Protein AF-A0A8X7JHA4-F1 (afdb_monomer_lite)

pLDDT: mean 93.9, std 8.9, range [50.22, 98.88]

Secondary structure (DSSP, 8-state):
-HHHHHHTTPPSEEEEEE--GGGTT-TTTTTTPPTTEEEEEES---TTTTTT-EEEEEEEES-B-TTTTTT--EEEEEESS-B-TTTTTT--SSEEEESS-B-SSBTTT--SSEEEESS---B-S---SSEEEE--

Radius of gyration: 13.33 Å; chains: 1; bounding box: 24×35×38 Å

Foldseek 3Di:
DVQLVVVQPDDQDEEEEEDDPVAAQAAPHVEPHAARYEYEYEEHHHECAHPQPEAYEYEYNYEYEEADLAQHPEHEYEYAEEYEYAHHACHAEYEYHAAYEYEEAHCHQPQEYEYEAAAYYHHDPNHNDYYYYYND

Structure (mmCIF, N/CA/C/O backbone):
data_AF-A0A8X7JHA4-F1
#
_entry.id   AF-A0A8X7JHA4-F1
#
loop_
_atom_site.group_PDB
_atom_site.id
_atom_site.type_symbol
_atom_site.label_atom_id
_atom_site.label_alt_id
_atom_site.label_comp_id
_atom_site.label_asym_id
_atom_site.label_entity_id
_atom_site.label_seq_id
_atom_site.pdbx_PDB_ins_code
_atom_site.Cartn_x
_atom_site.Cartn_y
_atom_site.Cartn_z
_atom_site.occupancy
_atom_site.B_iso_or_equiv
_atom_site.auth_seq_id
_atom_site.auth_comp_id
_atom_site.auth_asym_id
_atom_site.auth_atom_id
_atom_site.pdbx_PDB_model_num
ATOM 1 N N . VAL A 1 1 ? 7.553 5.299 13.658 1.00 50.22 1 VAL A N 1
ATOM 2 C CA . VAL A 1 1 ? 7.292 4.427 14.837 1.00 50.22 1 VAL A CA 1
ATOM 3 C C . VAL A 1 1 ? 6.165 4.945 15.737 1.00 50.22 1 VAL A C 1
ATOM 5 O O . VAL A 1 1 ? 5.192 4.227 15.899 1.00 50.22 1 VAL A O 1
ATOM 8 N N . VAL A 1 2 ? 6.221 6.168 16.290 1.00 59.06 2 VAL A N 1
ATOM 9 C CA . VAL A 1 2 ? 5.189 6.647 17.250 1.00 59.06 2 VAL A CA 1
ATOM 10 C C . VAL A 1 2 ? 3.784 6.760 16.634 1.00 59.06 2 VAL A C 1
ATOM 12 O O . VAL A 1 2 ? 2.820 6.328 17.257 1.00 59.06 2 VAL A O 1
ATOM 15 N N . LEU A 1 3 ? 3.663 7.276 15.402 1.00 66.12 3 LEU A N 1
ATOM 16 C CA . LEU A 1 3 ? 2.360 7.428 14.740 1.00 66.12 3 LEU A CA 1
ATOM 17 C C . LEU A 1 3 ? 1.721 6.067 14.416 1.00 66.12 3 LEU A C 1
ATOM 19 O O . LEU A 1 3 ? 0.573 5.843 14.773 1.00 66.12 3 LEU A O 1
ATOM 23 N N . SER A 1 4 ? 2.472 5.118 13.849 1.00 59.16 4 SER A N 1
ATOM 24 C CA . SER A 1 4 ? 1.958 3.774 13.533 1.00 59.16 4 SER A CA 1
ATOM 25 C C . SER A 1 4 ? 1.482 3.010 14.778 1.00 59.16 4 SER A C 1
ATOM 27 O O . SER A 1 4 ? 0.446 2.353 14.736 1.00 59.16 4 SER A O 1
ATOM 29 N N . VAL A 1 5 ? 2.187 3.144 15.910 1.00 61.88 5 VAL A N 1
ATOM 30 C CA . VAL A 1 5 ? 1.785 2.530 17.193 1.00 61.88 5 VAL A CA 1
ATOM 31 C C . VAL A 1 5 ? 0.534 3.189 17.782 1.00 61.88 5 VAL A C 1
ATOM 33 O O . VAL A 1 5 ? -0.263 2.520 18.435 1.00 61.88 5 VAL A O 1
ATOM 36 N N . ALA A 1 6 ? 0.345 4.493 17.572 1.00 68.88 6 ALA A N 1
ATOM 37 C CA . ALA A 1 6 ? -0.862 5.183 18.016 1.00 68.88 6 ALA A CA 1
ATOM 38 C C . ALA A 1 6 ? -2.082 4.784 17.170 1.00 68.88 6 ALA A C 1
ATOM 40 O O . ALA A 1 6 ? -3.153 4.533 17.718 1.00 68.88 6 ALA A O 1
ATOM 41 N N . VAL A 1 7 ? -1.908 4.670 15.850 1.00 74.19 7 VAL A N 1
ATOM 42 C CA . VAL A 1 7 ? -2.993 4.336 14.917 1.00 74.19 7 VAL A CA 1
ATOM 43 C C . VAL A 1 7 ? -3.513 2.910 15.129 1.00 74.19 7 VAL A C 1
ATOM 45 O O . VAL A 1 7 ? -4.720 2.694 15.065 1.00 74.19 7 VAL A O 1
ATOM 48 N N . SER A 1 8 ? -2.652 1.943 15.469 1.00 74.56 8 SER A N 1
ATOM 49 C CA . SER A 1 8 ? -3.082 0.556 15.725 1.00 74.56 8 SER A CA 1
ATOM 50 C C . SER A 1 8 ? -3.981 0.382 16.956 1.00 74.56 8 SER A C 1
ATOM 52 O O . SER A 1 8 ? -4.562 -0.683 17.146 1.00 74.56 8 SER A O 1
ATOM 54 N N . ARG A 1 9 ? -4.116 1.420 17.791 1.00 82.25 9 ARG A N 1
ATOM 55 C CA . ARG A 1 9 ? -4.976 1.434 18.986 1.00 82.25 9 ARG A CA 1
ATOM 56 C C . ARG A 1 9 ? -6.243 2.263 18.810 1.00 82.25 9 ARG A C 1
ATOM 58 O O . ARG A 1 9 ? -6.983 2.439 19.778 1.00 82.25 9 ARG A O 1
ATOM 65 N N . LEU A 1 10 ? -6.478 2.810 17.619 1.00 86.06 10 LEU A N 1
ATOM 66 C CA . LEU A 1 10 ? -7.692 3.569 17.364 1.00 86.06 10 LEU A CA 1
ATOM 67 C C . LEU A 1 10 ? -8.918 2.655 17.482 1.00 86.06 10 LEU A C 1
ATOM 69 O O . LEU A 1 10 ? -8.875 1.501 17.043 1.00 86.06 10 LEU A O 1
ATOM 73 N N . PRO A 1 11 ? -10.020 3.146 18.072 1.00 92.06 11 PRO A N 1
ATOM 74 C CA . PRO A 1 11 ? -11.285 2.443 17.980 1.00 92.06 11 PRO A CA 1
ATOM 75 C C . PRO A 1 11 ? -11.732 2.356 16.518 1.00 92.06 11 PRO A C 1
ATOM 77 O O . PRO A 1 11 ? -11.261 3.088 15.653 1.00 92.06 11 PRO A O 1
ATOM 80 N N . LYS A 1 12 ? -12.661 1.444 16.230 1.00 95.25 12 LYS A N 1
ATOM 81 C CA . LYS A 1 12 ? -13.252 1.349 14.892 1.00 95.25 12 LYS A CA 1
ATOM 82 C C . LYS A 1 12 ? -13.904 2.677 14.517 1.00 95.25 12 LYS A C 1
ATOM 84 O O . LYS A 1 12 ? -14.607 3.266 15.339 1.00 95.25 12 LYS A O 1
ATOM 89 N N . GLY A 1 13 ? -13.707 3.108 13.281 1.00 96.62 13 GLY A N 1
ATOM 90 C CA . GLY A 1 13 ? -14.221 4.377 12.799 1.00 96.62 13 GLY A CA 1
ATOM 91 C C . GLY A 1 13 ? -13.436 4.929 11.622 1.00 96.62 13 GLY A C 1
ATOM 92 O O . GLY A 1 13 ? -12.586 4.254 11.033 1.00 96.62 13 GLY A O 1
ATOM 93 N N . ASP A 1 14 ? -13.755 6.182 11.321 1.00 97.75 14 ASP A N 1
ATOM 94 C CA . ASP A 1 14 ? -13.257 6.908 10.165 1.00 97.75 14 ASP A CA 1
ATOM 95 C C . ASP A 1 14 ? -12.327 8.021 10.649 1.00 97.75 14 ASP A C 1
ATOM 97 O O . ASP A 1 14 ? -12.681 8.792 11.544 1.00 97.75 14 ASP A O 1
ATOM 101 N N . TYR A 1 15 ? -11.130 8.090 10.074 1.00 96.06 15 TYR A N 1
ATOM 102 C CA . TYR A 1 15 ? -10.079 9.008 10.500 1.00 96.06 15 TYR A CA 1
ATOM 103 C C . TYR A 1 15 ? -9.451 9.711 9.307 1.00 96.06 15 TYR A C 1
ATOM 105 O O . TYR A 1 15 ? -9.208 9.101 8.267 1.00 96.06 15 TYR A O 1
ATOM 113 N N . GLU A 1 16 ? -9.122 10.985 9.485 1.00 95.69 16 GLU A N 1
ATOM 114 C CA . GLU A 1 16 ? -8.408 11.782 8.494 1.00 95.69 16 GLU A CA 1
ATOM 115 C C . GLU A 1 16 ? -7.094 12.294 9.087 1.00 95.69 16 GLU A C 1
ATOM 117 O O . GLU A 1 16 ? -7.057 12.829 10.198 1.00 95.69 16 GLU A O 1
ATOM 122 N N . PHE A 1 17 ? -6.009 12.130 8.338 1.00 92.50 17 PHE A N 1
ATOM 123 C CA . PHE A 1 17 ? -4.674 12.579 8.705 1.00 92.50 17 PHE A CA 1
ATOM 124 C C . PHE A 1 17 ? -4.132 13.490 7.615 1.00 92.50 17 PHE A C 1
ATOM 126 O O . PHE A 1 17 ? -4.052 13.093 6.457 1.00 92.50 17 PHE A O 1
ATOM 133 N N . LYS A 1 18 ? -3.692 14.690 7.993 1.00 92.75 18 LYS A N 1
ATOM 134 C CA . LYS A 1 18 ? -2.962 15.592 7.097 1.00 92.75 18 LYS A CA 1
ATOM 135 C C . LYS A 1 18 ? -1.494 15.579 7.479 1.00 92.75 18 LYS A C 1
ATOM 137 O O . LYS A 1 18 ? -1.114 16.051 8.552 1.00 92.75 18 LYS A O 1
ATOM 142 N N . LEU A 1 19 ? -0.679 14.987 6.621 1.00 88.00 19 LEU A N 1
ATOM 143 C CA . LEU A 1 19 ? 0.750 14.833 6.821 1.00 88.00 19 LEU A CA 1
ATOM 144 C C . LEU A 1 19 ? 1.465 16.054 6.239 1.00 88.00 19 LEU A C 1
ATOM 146 O O . LEU A 1 19 ? 1.570 16.220 5.030 1.00 88.00 19 LEU A O 1
ATOM 150 N N . GLY A 1 20 ? 1.943 16.937 7.116 1.00 80.75 20 GLY A N 1
ATOM 151 C CA . GLY A 1 20 ? 2.848 18.021 6.719 1.00 80.75 20 GLY A CA 1
ATOM 152 C C . GLY A 1 20 ? 4.271 17.523 6.433 1.00 80.75 20 GLY A C 1
ATOM 153 O O . GLY A 1 20 ? 4.593 16.367 6.700 1.00 80.75 20 GLY A O 1
ATOM 154 N N . GLU A 1 21 ? 5.152 18.429 5.997 1.00 80.75 21 GLU A N 1
ATOM 155 C CA . GLU A 1 21 ? 6.550 18.160 5.587 1.00 80.75 21 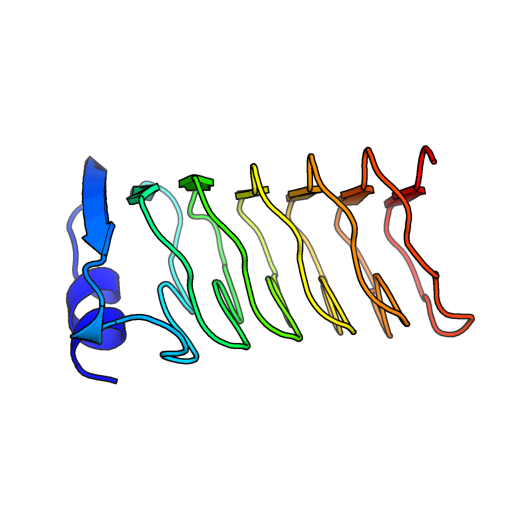GLU A CA 1
ATOM 156 C C . GLU A 1 21 ? 7.335 17.224 6.517 1.00 80.75 21 GLU A C 1
ATOM 158 O O . GLU A 1 21 ? 8.089 16.368 6.066 1.00 80.75 21 GLU A O 1
ATOM 163 N N . ARG A 1 22 ? 7.123 17.332 7.834 1.00 79.75 22 ARG A N 1
ATOM 164 C CA . ARG A 1 22 ? 7.790 16.495 8.846 1.00 79.75 22 ARG A CA 1
ATOM 165 C C . ARG A 1 22 ? 7.556 14.988 8.660 1.00 79.75 22 ARG A C 1
ATOM 167 O O . ARG A 1 22 ? 8.338 14.187 9.164 1.00 79.75 22 ARG A O 1
ATOM 174 N N . TRP A 1 23 ? 6.459 14.609 8.018 1.00 75.81 23 TRP A N 1
ATOM 175 C CA . TRP A 1 23 ? 6.023 13.222 7.866 1.00 75.81 23 TRP A CA 1
ATOM 176 C C . TRP A 1 23 ? 6.347 12.640 6.491 1.00 75.81 23 TRP A C 1
ATOM 178 O O . TRP A 1 23 ? 6.172 11.437 6.283 1.00 75.81 23 TRP A O 1
ATOM 188 N N . LYS A 1 24 ? 6.854 13.471 5.576 1.00 78.75 24 LYS A N 1
ATOM 189 C CA . LYS A 1 24 ? 7.270 13.043 4.248 1.00 78.75 24 LYS A CA 1
ATOM 190 C C . LYS A 1 24 ? 8.400 12.024 4.363 1.00 78.75 24 LYS A C 1
ATOM 192 O O . LYS A 1 24 ? 9.380 12.246 5.071 1.00 78.75 24 LYS A O 1
ATOM 197 N N . GLY A 1 25 ? 8.251 10.895 3.676 1.00 79.19 25 GLY A N 1
ATOM 198 C CA . GLY A 1 25 ? 9.256 9.831 3.688 1.00 79.19 25 GLY A CA 1
ATOM 199 C C . GLY A 1 25 ? 9.313 9.010 4.981 1.00 79.19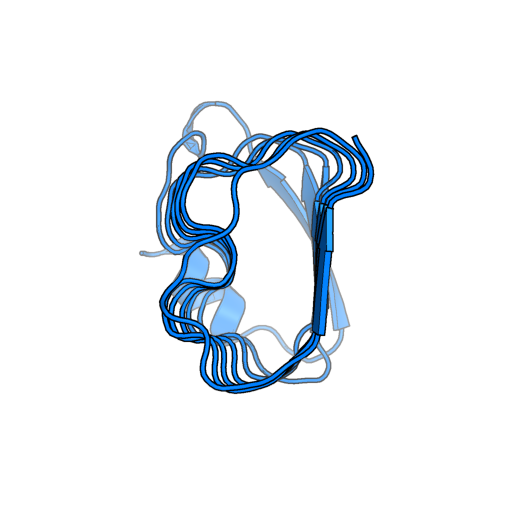 25 GLY A C 1
ATOM 200 O O . GLY A 1 25 ? 10.251 8.242 5.157 1.00 79.19 25 GLY A O 1
ATOM 201 N N . VAL A 1 26 ? 8.345 9.143 5.898 1.00 88.25 26 VAL A N 1
ATOM 202 C CA . VAL A 1 26 ? 8.285 8.270 7.079 1.00 88.25 26 VAL A CA 1
ATOM 203 C C . VAL A 1 26 ? 7.785 6.885 6.676 1.00 88.25 26 VAL A C 1
ATOM 205 O O . VAL A 1 26 ? 6.673 6.742 6.164 1.00 88.25 26 VAL A O 1
ATOM 208 N N . ASP A 1 27 ? 8.601 5.873 6.955 1.00 92.94 27 ASP A N 1
ATOM 209 C CA . ASP A 1 27 ? 8.307 4.479 6.629 1.00 92.94 27 ASP A CA 1
ATOM 210 C C . ASP A 1 27 ? 7.311 3.831 7.613 1.00 92.94 27 ASP A C 1
ATOM 212 O O . ASP A 1 27 ? 7.162 4.264 8.767 1.00 92.94 27 ASP A O 1
ATOM 216 N N . PHE A 1 28 ? 6.667 2.742 7.177 1.00 92.69 28 PHE A N 1
ATOM 217 C CA . PHE A 1 28 ? 5.763 1.898 7.981 1.00 92.69 28 PHE A CA 1
ATOM 218 C C . PHE A 1 28 ? 4.544 2.625 8.560 1.00 92.69 28 PHE A C 1
ATOM 220 O O . PHE A 1 28 ? 4.020 2.276 9.628 1.00 92.69 28 PHE A O 1
ATOM 227 N N . LEU A 1 29 ? 4.092 3.695 7.911 1.00 93.06 29 LEU A N 1
ATOM 228 C CA . LEU A 1 29 ? 2.852 4.340 8.319 1.00 93.06 29 LEU A CA 1
ATOM 229 C C . LEU A 1 29 ? 1.663 3.417 8.024 1.00 93.06 29 LEU A C 1
ATOM 231 O O . LEU A 1 29 ? 1.598 2.779 6.976 1.00 93.06 29 LEU A O 1
ATOM 235 N N . PHE A 1 30 ? 0.723 3.365 8.972 1.00 93.56 30 PHE A N 1
ATOM 236 C CA . PHE A 1 30 ? -0.530 2.606 8.865 1.00 93.56 30 PHE A CA 1
ATOM 237 C C . PHE A 1 30 ? -0.361 1.087 8.648 1.00 93.56 30 PHE A C 1
ATOM 239 O O . PHE A 1 30 ? -1.229 0.432 8.079 1.00 93.56 30 PHE A O 1
ATOM 246 N N . SER A 1 31 ? 0.744 0.514 9.130 1.00 93.81 31 SER A N 1
ATOM 247 C CA . SER A 1 31 ? 1.010 -0.929 9.087 1.00 93.81 31 SER A CA 1
ATOM 248 C C . SER A 1 31 ? 0.176 -1.729 10.094 1.00 93.81 31 SER A C 1
ATOM 250 O O . SER A 1 31 ? -0.126 -1.243 11.186 1.00 93.81 31 SER A O 1
ATOM 252 N N . GLY A 1 32 ? -0.136 -2.986 9.769 1.00 94.06 32 GLY A N 1
ATOM 253 C CA . GLY A 1 32 ? -0.740 -3.933 10.716 1.00 94.06 32 GLY A CA 1
ATOM 254 C C . GLY A 1 32 ? -2.213 -3.691 11.048 1.00 94.06 32 GLY A C 1
ATOM 255 O O . GLY A 1 32 ? -2.740 -4.340 11.950 1.00 94.06 32 GLY A O 1
ATOM 256 N N . LEU A 1 33 ? -2.877 -2.739 10.387 1.00 94.81 33 LEU A N 1
ATOM 257 C CA . LEU A 1 33 ? -4.222 -2.323 10.778 1.00 94.81 33 LEU A CA 1
ATOM 258 C C . LEU A 1 33 ? -5.286 -3.357 10.403 1.00 94.81 33 LEU A C 1
ATOM 260 O O . LEU A 1 33 ? -5.290 -3.940 9.312 1.00 94.81 33 LEU A O 1
ATOM 264 N N . GLU A 1 34 ? -6.217 -3.548 11.332 1.00 93.62 34 GLU A N 1
ATOM 265 C CA . GLU A 1 34 ? -7.301 -4.517 11.235 1.00 93.62 34 GLU A CA 1
ATOM 266 C C . GLU A 1 34 ? -8.609 -3.888 10.733 1.00 93.62 34 GLU A C 1
ATOM 268 O O . GLU A 1 34 ? -8.755 -2.673 10.600 1.00 93.62 34 GLU A O 1
ATOM 273 N N . LYS A 1 35 ? -9.593 -4.748 10.457 1.00 96.06 35 LYS A N 1
ATOM 274 C CA . LYS A 1 35 ? -10.916 -4.356 9.963 1.00 96.06 35 LYS A CA 1
ATOM 275 C C . LYS A 1 35 ? -11.648 -3.365 10.876 1.00 96.06 35 LYS A C 1
ATOM 277 O O . LYS A 1 35 ? -11.630 -3.475 12.104 1.00 96.06 35 LYS A O 1
ATOM 282 N N . GLY A 1 36 ? -12.429 -2.487 10.250 1.00 95.31 36 GLY A N 1
ATOM 283 C CA . GLY A 1 36 ? -13.253 -1.485 10.932 1.00 95.31 36 GLY A CA 1
ATOM 284 C C . GLY A 1 36 ? -12.572 -0.128 11.106 1.00 95.31 36 GLY A C 1
ATOM 285 O O . GLY A 1 36 ? -13.142 0.735 11.764 1.00 95.31 36 GLY A O 1
ATOM 286 N N . LEU A 1 37 ? -11.389 0.058 10.522 1.00 96.31 37 LEU A N 1
ATOM 287 C CA . LEU A 1 37 ? -10.736 1.353 10.374 1.00 96.31 37 LEU A CA 1
ATOM 288 C C . LEU A 1 37 ? -10.821 1.791 8.912 1.00 96.31 37 LEU A C 1
ATOM 290 O O . LEU A 1 37 ? -10.425 1.032 8.025 1.00 96.31 37 LEU A O 1
ATOM 294 N N . ARG A 1 38 ? -11.309 3.011 8.680 1.00 98.00 38 ARG A N 1
ATOM 295 C CA . ARG A 1 38 ? -11.217 3.698 7.388 1.00 98.00 38 ARG A CA 1
ATOM 296 C C . ARG A 1 38 ? -10.387 4.955 7.560 1.00 98.00 38 ARG A C 1
ATOM 298 O O . ARG A 1 38 ? -10.700 5.800 8.394 1.00 98.00 38 ARG A O 1
ATOM 305 N N . ILE A 1 39 ? -9.300 5.061 6.813 1.00 96.75 39 ILE A N 1
ATOM 306 C CA . ILE A 1 39 ? -8.297 6.097 7.026 1.00 96.75 39 ILE A CA 1
ATOM 307 C C . ILE A 1 39 ? -8.067 6.854 5.730 1.00 96.75 39 ILE A C 1
ATOM 309 O O . ILE A 1 39 ? -7.693 6.263 4.727 1.00 96.75 39 ILE A O 1
ATOM 313 N N . THR A 1 40 ? -8.232 8.170 5.768 1.00 97.94 40 THR A N 1
ATOM 314 C CA . THR A 1 40 ? -7.805 9.062 4.689 1.00 97.94 40 THR A CA 1
ATOM 315 C C . THR A 1 40 ? -6.530 9.782 5.100 1.00 97.94 40 THR A C 1
ATOM 317 O O . THR A 1 40 ? -6.455 10.354 6.186 1.00 97.94 40 THR A O 1
ATOM 320 N N . VAL A 1 41 ? -5.523 9.758 4.236 1.00 95.94 41 VAL A N 1
ATOM 321 C CA . VAL A 1 41 ? -4.223 10.394 4.451 1.00 95.94 41 VAL A CA 1
ATOM 322 C C . VAL A 1 41 ? -3.994 11.408 3.340 1.00 95.94 41 VAL A C 1
ATOM 324 O O . VAL A 1 41 ? -4.019 11.048 2.168 1.00 95.94 41 V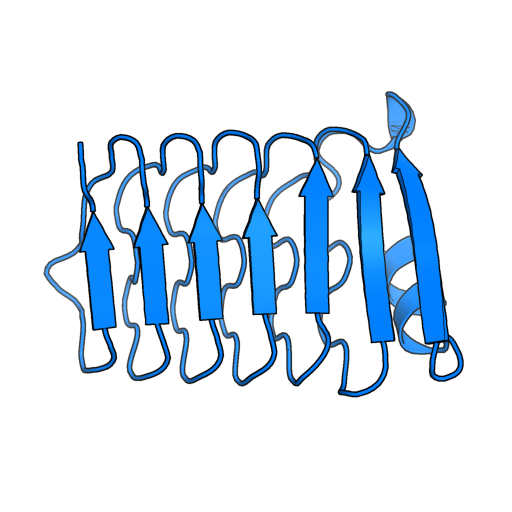AL A O 1
ATOM 327 N N . GLU A 1 42 ? -3.770 12.670 3.688 1.00 96.25 42 GLU A N 1
ATOM 328 C CA . GLU A 1 42 ? -3.357 13.716 2.749 1.00 96.25 42 GLU A CA 1
ATOM 329 C C . GLU A 1 42 ? -1.856 13.977 2.895 1.00 96.25 42 GLU A C 1
ATOM 331 O O . GLU A 1 42 ? -1.384 14.203 4.011 1.00 96.25 42 GLU A O 1
ATOM 336 N N . GLY A 1 43 ? -1.125 13.970 1.777 1.00 94.44 43 GLY A N 1
ATOM 337 C CA . GLY A 1 43 ? 0.327 14.174 1.734 1.00 94.44 43 GLY A CA 1
ATOM 338 C C . GLY A 1 43 ? 1.114 12.927 1.321 1.00 94.44 43 GLY A C 1
ATOM 339 O O . GLY A 1 43 ? 0.554 11.846 1.156 1.00 94.44 43 GLY A O 1
ATOM 340 N N . ASP A 1 44 ? 2.424 13.095 1.140 1.00 95.06 44 ASP A N 1
ATOM 341 C CA . ASP A 1 44 ? 3.335 12.022 0.724 1.00 95.06 44 ASP A CA 1
ATOM 342 C C . ASP A 1 44 ? 3.787 11.162 1.916 1.00 95.06 44 ASP A C 1
ATOM 344 O O . ASP A 1 44 ? 4.026 11.670 3.017 1.00 95.06 44 ASP A O 1
ATOM 348 N N . VAL A 1 45 ? 3.996 9.867 1.679 1.00 94.56 45 VAL A N 1
ATOM 349 C CA . VAL A 1 45 ? 4.460 8.892 2.683 1.00 94.56 45 VAL A CA 1
ATOM 350 C C . VAL A 1 45 ? 5.722 8.161 2.230 1.00 94.56 45 VAL A C 1
ATOM 352 O O . VAL A 1 45 ? 6.081 8.173 1.054 1.00 94.56 45 VAL A O 1
ATOM 355 N N . GLY A 1 46 ? 6.427 7.550 3.185 1.00 94.69 46 GLY A N 1
ATOM 356 C CA . GLY A 1 46 ? 7.629 6.763 2.917 1.00 94.69 46 GLY A CA 1
ATOM 357 C C . GLY A 1 46 ? 7.345 5.351 2.417 1.00 94.69 46 GLY A C 1
ATOM 358 O O . GLY A 1 46 ? 6.275 5.039 1.889 1.00 94.69 46 GLY A O 1
ATOM 359 N N . ASN A 1 47 ? 8.344 4.495 2.588 1.00 96.94 47 ASN A N 1
ATOM 360 C CA . ASN A 1 47 ? 8.308 3.097 2.194 1.00 96.94 47 ASN A CA 1
ATOM 361 C C . ASN A 1 47 ? 7.416 2.279 3.133 1.00 96.94 47 ASN A C 1
ATOM 363 O O . ASN A 1 47 ? 7.156 2.659 4.279 1.00 96.94 47 ASN A O 1
ATOM 367 N N . LEU A 1 48 ? 6.983 1.108 2.667 1.00 97.00 48 LEU A N 1
ATOM 368 C CA . LEU A 1 48 ? 6.278 0.116 3.487 1.00 97.00 48 LEU A CA 1
ATOM 369 C C . LEU A 1 48 ? 4.974 0.659 4.101 1.00 97.00 48 LEU A C 1
ATOM 371 O O . LEU A 1 48 ? 4.501 0.192 5.142 1.00 97.00 48 LEU A O 1
ATOM 375 N N . PHE A 1 49 ? 4.373 1.660 3.454 1.00 96.69 49 PHE A N 1
ATOM 376 C CA . PHE A 1 49 ? 3.058 2.173 3.817 1.00 96.69 49 PHE A CA 1
ATOM 377 C C . PHE A 1 49 ? 2.023 1.048 3.744 1.00 96.69 49 PHE A C 1
ATOM 379 O O . PHE A 1 49 ? 1.937 0.340 2.740 1.00 96.69 49 PHE A O 1
ATOM 386 N N . GLY A 1 50 ? 1.251 0.863 4.815 1.00 96.50 50 GLY A N 1
ATOM 387 C CA . GLY A 1 50 ? 0.278 -0.225 4.898 1.00 96.50 50 GLY A CA 1
ATOM 388 C C . GLY A 1 50 ? 0.898 -1.627 4.932 1.00 96.50 50 GLY A C 1
ATOM 389 O O . GLY A 1 50 ? 0.212 -2.595 4.612 1.00 96.50 50 GLY A O 1
ATOM 390 N N . TRP A 1 51 ? 2.178 -1.763 5.306 1.00 97.12 51 TRP A N 1
ATOM 391 C CA . TRP A 1 51 ? 2.813 -3.077 5.464 1.00 97.12 51 TRP A CA 1
ATOM 392 C C . TRP A 1 51 ? 2.004 -3.988 6.400 1.00 97.12 51 TRP A C 1
ATOM 394 O O . TRP A 1 51 ? 1.560 -3.552 7.467 1.00 97.12 51 TRP A O 1
ATOM 404 N N . ASN A 1 52 ? 1.825 -5.250 6.007 1.00 96.81 52 ASN A N 1
ATOM 405 C CA . ASN A 1 52 ? 1.057 -6.254 6.748 1.00 96.81 52 ASN A CA 1
ATOM 406 C C . ASN A 1 52 ? -0.363 -5.772 7.110 1.00 96.81 52 ASN A C 1
ATOM 408 O O . ASN A 1 52 ? -0.820 -5.928 8.242 1.00 96.81 52 ASN A O 1
ATOM 412 N N . LEU A 1 53 ? -1.064 -5.107 6.184 1.00 97.38 53 LEU A N 1
ATOM 413 C CA . LEU A 1 53 ? -2.470 -4.755 6.401 1.00 97.38 53 LEU A CA 1
ATOM 414 C C . LEU A 1 53 ? -3.323 -6.024 6.488 1.00 97.38 53 LEU A C 1
ATOM 416 O O . LEU A 1 53 ? -3.183 -6.931 5.664 1.00 97.38 53 LEU A O 1
ATOM 420 N N . ARG A 1 54 ? -4.225 -6.077 7.473 1.00 95.69 54 ARG A N 1
ATOM 421 C CA . ARG A 1 54 ? -5.049 -7.265 7.755 1.00 95.69 54 ARG A CA 1
ATOM 422 C C . ARG A 1 54 ? -6.535 -7.057 7.496 1.00 95.69 54 ARG A C 1
ATOM 424 O O . ARG A 1 54 ? -7.292 -8.025 7.474 1.00 95.69 54 ARG A O 1
ATOM 431 N N . GLY A 1 55 ? -6.984 -5.814 7.321 1.00 96.62 55 GLY A N 1
ATOM 432 C CA . GLY A 1 55 ? -8.399 -5.557 7.046 1.00 96.62 55 GLY A CA 1
ATOM 433 C C . GLY A 1 55 ? -8.863 -4.106 7.004 1.00 96.62 55 GLY A C 1
ATOM 434 O O . GLY A 1 55 ? -10.033 -3.895 6.695 1.00 96.62 55 GLY A O 1
ATOM 435 N N . ALA A 1 56 ? -8.025 -3.123 7.339 1.00 97.31 56 ALA A N 1
ATOM 436 C CA . ALA A 1 56 ? -8.420 -1.716 7.240 1.00 97.31 56 ALA A CA 1
ATOM 437 C C . ALA A 1 56 ? -8.557 -1.255 5.778 1.00 97.31 56 ALA A C 1
ATOM 439 O O . ALA A 1 56 ? -8.015 -1.876 4.862 1.00 97.31 56 ALA A O 1
ATOM 440 N N . GLU A 1 57 ? -9.252 -0.139 5.576 1.00 98.56 57 GLU A N 1
ATOM 441 C CA . GLU A 1 57 ? -9.321 0.556 4.289 1.00 98.56 57 GLU A CA 1
ATOM 442 C C . GLU A 1 57 ? -8.573 1.884 4.403 1.00 98.56 57 GLU A C 1
ATOM 444 O O . GLU A 1 57 ? -8.843 2.685 5.301 1.00 98.56 57 GLU A O 1
ATOM 449 N N . ILE A 1 58 ? -7.608 2.112 3.518 1.00 98.38 58 ILE A N 1
ATOM 450 C CA . ILE A 1 58 ? -6.748 3.291 3.552 1.00 98.38 58 ILE A CA 1
ATOM 451 C C . ILE A 1 58 ? -6.785 3.981 2.191 1.00 98.38 58 ILE A C 1
ATOM 453 O O . ILE A 1 58 ? -6.470 3.371 1.174 1.00 98.38 58 ILE A O 1
ATOM 457 N N . THR A 1 59 ? -7.115 5.268 2.181 1.00 98.81 59 THR A N 1
ATOM 458 C CA . THR A 1 59 ? -7.026 6.142 1.011 1.00 98.81 59 THR A CA 1
ATOM 459 C C . THR A 1 59 ? -5.891 7.139 1.205 1.00 98.81 59 THR A C 1
ATOM 461 O O . THR A 1 59 ? -5.897 7.919 2.155 1.00 98.81 59 THR A O 1
ATOM 464 N N . LEU A 1 60 ? -4.926 7.144 0.291 1.00 98.19 60 LEU A N 1
ATOM 465 C CA . LEU A 1 60 ? -3.792 8.058 0.266 1.00 98.19 60 LEU A CA 1
ATOM 466 C C . LEU A 1 60 ? -3.960 9.073 -0.872 1.00 98.19 60 LEU A C 1
ATOM 468 O O . LEU A 1 60 ? -3.885 8.731 -2.052 1.00 98.19 60 LEU A O 1
ATOM 472 N N . LYS A 1 61 ? -4.145 10.343 -0.512 1.00 98.06 61 LYS A N 1
ATOM 473 C CA . LYS A 1 61 ? -4.133 11.494 -1.421 1.00 98.06 61 LYS A CA 1
ATOM 474 C C . LYS A 1 61 ? -2.715 12.065 -1.526 1.00 98.06 61 LYS A C 1
ATOM 476 O O . LYS A 1 61 ? -2.434 13.158 -1.033 1.00 98.06 61 LYS A O 1
ATOM 481 N N . GLY A 1 62 ? -1.815 11.291 -2.119 1.00 96.56 62 GLY A N 1
ATOM 482 C CA . GLY A 1 62 ? -0.405 11.639 -2.270 1.00 96.56 62 GLY A CA 1
ATOM 483 C C . GLY A 1 62 ? 0.399 10.477 -2.835 1.00 96.56 62 GLY A C 1
ATOM 484 O O . GLY A 1 62 ? -0.178 9.480 -3.276 1.00 96.56 62 GLY A O 1
ATOM 485 N N . ASN A 1 63 ? 1.723 10.612 -2.814 1.00 97.62 63 ASN A N 1
ATOM 486 C CA . ASN A 1 63 ? 2.637 9.578 -3.293 1.00 97.62 63 ASN A CA 1
ATOM 487 C C . ASN A 1 63 ? 3.083 8.658 -2.155 1.00 97.62 63 ASN A C 1
ATOM 489 O O . ASN A 1 63 ? 3.166 9.081 -0.999 1.00 97.62 63 ASN A O 1
ATOM 493 N N . ALA A 1 64 ? 3.433 7.420 -2.494 1.00 97.75 64 ALA A N 1
ATOM 494 C CA . ALA A 1 64 ? 4.055 6.477 -1.573 1.00 97.75 64 ALA A CA 1
ATOM 495 C C . ALA A 1 64 ? 5.440 6.043 -2.054 1.00 97.75 64 ALA A C 1
ATOM 497 O O . ALA A 1 64 ? 5.724 5.998 -3.252 1.00 97.75 64 ALA A O 1
ATOM 498 N N . GLY A 1 65 ? 6.299 5.684 -1.102 1.00 97.88 65 GLY A N 1
ATOM 499 C CA . GLY A 1 65 ? 7.601 5.099 -1.391 1.00 97.88 65 GLY A CA 1
ATOM 500 C C . GLY A 1 65 ? 7.514 3.665 -1.920 1.00 97.88 65 GLY A C 1
ATOM 501 O O . GLY A 1 65 ? 6.505 3.213 -2.466 1.00 97.88 65 GLY A O 1
ATOM 502 N N . HIS A 1 66 ? 8.608 2.935 -1.746 1.00 98.25 66 HIS A N 1
ATOM 503 C CA . HIS A 1 66 ? 8.730 1.539 -2.143 1.00 98.25 66 HIS A CA 1
ATOM 504 C C . HIS A 1 66 ? 7.894 0.618 -1.250 1.00 98.25 66 HIS A C 1
ATOM 506 O O . HIS A 1 66 ? 7.621 0.929 -0.089 1.00 98.25 66 HIS A O 1
ATOM 512 N N . GLU A 1 67 ? 7.533 -0.549 -1.777 1.00 98.38 67 GLU A N 1
ATOM 513 C CA . GLU A 1 67 ? 6.925 -1.641 -1.006 1.00 98.38 67 GLU A CA 1
ATOM 514 C C . GLU A 1 67 ? 5.601 -1.279 -0.310 1.00 98.38 67 GLU A C 1
ATOM 516 O O . GLU A 1 67 ? 5.250 -1.834 0.734 1.00 98.38 67 GLU A O 1
ATOM 521 N N . LEU A 1 68 ? 4.825 -0.357 -0.888 1.00 98.50 68 LEU A N 1
ATOM 522 C CA . LEU A 1 68 ? 3.460 -0.095 -0.430 1.00 98.50 68 LEU A CA 1
ATOM 523 C C . LEU A 1 68 ? 2.645 -1.394 -0.413 1.00 98.50 68 LEU A C 1
ATOM 525 O O . LEU A 1 68 ? 2.646 -2.144 -1.388 1.00 98.50 68 LEU A O 1
ATOM 529 N N . GLY A 1 69 ? 1.935 -1.650 0.685 1.00 98.25 69 GLY A N 1
ATOM 530 C CA . GLY A 1 69 ? 1.095 -2.838 0.838 1.00 98.25 69 GLY A CA 1
ATOM 531 C C . GLY A 1 69 ? 1.874 -4.156 0.860 1.00 98.25 69 GLY A C 1
ATOM 532 O O . GLY A 1 69 ? 1.297 -5.218 0.618 1.00 98.25 69 GLY A O 1
ATOM 533 N N . ALA A 1 70 ? 3.181 -4.119 1.124 1.00 98.44 70 ALA A N 1
ATOM 534 C CA . ALA A 1 70 ? 3.962 -5.335 1.264 1.00 98.44 70 ALA A CA 1
ATOM 535 C C . ALA A 1 70 ? 3.414 -6.222 2.395 1.00 98.44 70 ALA A C 1
ATOM 537 O O . ALA A 1 70 ? 2.995 -5.740 3.448 1.00 98.44 70 ALA A O 1
ATOM 538 N N . GLU A 1 71 ? 3.391 -7.530 2.154 1.00 98.44 71 GLU A N 1
ATOM 539 C CA . GLU A 1 71 ? 2.830 -8.551 3.043 1.00 98.44 71 GLU A CA 1
ATOM 540 C C . G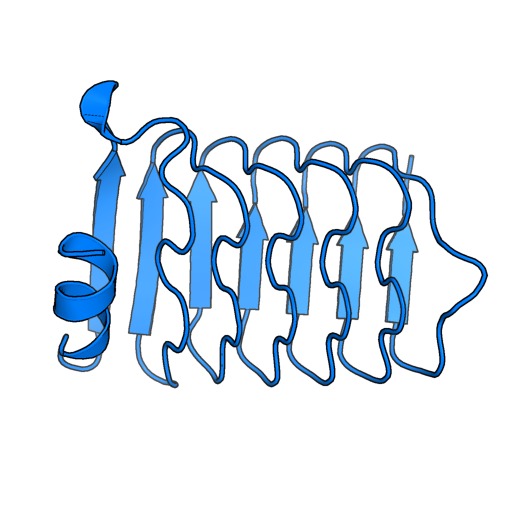LU A 1 71 ? 1.351 -8.354 3.420 1.00 98.44 71 GLU A C 1
ATOM 542 O O . GLU A 1 71 ? 0.901 -8.918 4.415 1.00 98.44 71 GLU A O 1
ATOM 547 N N . MET A 1 72 ? 0.567 -7.595 2.643 1.00 98.56 72 MET A N 1
ATOM 548 C CA . MET A 1 72 ? -0.877 -7.480 2.881 1.00 98.56 72 MET A CA 1
ATOM 549 C C . MET A 1 72 ? -1.566 -8.852 2.902 1.00 98.56 72 MET A C 1
ATOM 551 O O . MET A 1 72 ? -1.387 -9.680 2.003 1.00 98.56 72 MET A O 1
ATOM 555 N N . GLU A 1 73 ? -2.383 -9.071 3.930 1.00 98.25 73 GLU A N 1
ATOM 556 C CA . GLU A 1 73 ? -3.224 -10.258 4.113 1.00 98.25 73 GLU A CA 1
ATOM 557 C C . GLU A 1 73 ? -4.704 -9.941 3.844 1.00 98.25 73 GLU A C 1
ATOM 559 O O . GLU A 1 73 ? -5.471 -10.827 3.467 1.00 98.25 73 GLU A O 1
ATOM 564 N N . GLY A 1 74 ? -5.110 -8.676 3.995 1.00 97.69 74 GLY A N 1
ATOM 565 C CA . GLY A 1 74 ? -6.478 -8.220 3.768 1.00 97.69 74 GLY A CA 1
ATOM 566 C C . GLY A 1 74 ? -6.627 -6.699 3.838 1.00 97.69 74 GLY A C 1
ATOM 567 O O . GLY A 1 74 ? -5.686 -5.973 4.151 1.00 97.69 74 GLY A O 1
ATOM 568 N N . GLY A 1 75 ? -7.841 -6.213 3.578 1.00 98.44 75 GLY A N 1
ATOM 569 C CA . GLY A 1 75 ? -8.141 -4.779 3.533 1.00 98.44 75 GLY A CA 1
ATOM 570 C C . GLY A 1 75 ? -7.923 -4.169 2.150 1.00 98.44 75 GLY A C 1
ATOM 571 O O . GLY A 1 75 ? -7.759 -4.892 1.164 1.00 98.44 75 GLY A O 1
ATOM 572 N N . LYS A 1 76 ? -7.942 -2.837 2.086 1.00 98.81 76 LYS A N 1
ATOM 573 C CA . LYS A 1 76 ? -7.821 -2.073 0.840 1.00 98.81 76 LYS A CA 1
ATOM 574 C C . LYS A 1 76 ? -6.864 -0.898 1.013 1.00 98.81 76 LYS A C 1
ATOM 576 O O . LYS A 1 76 ? -6.974 -0.166 1.993 1.00 98.81 76 LYS A O 1
ATOM 581 N N . ILE A 1 77 ? -5.980 -0.684 0.044 1.00 98.88 77 ILE A N 1
ATOM 582 C CA . ILE A 1 77 ? -5.202 0.550 -0.095 1.00 98.88 77 ILE A CA 1
ATOM 583 C C . ILE A 1 77 ? -5.527 1.184 -1.448 1.00 98.88 77 ILE A C 1
ATOM 585 O O . ILE A 1 77 ? -5.411 0.539 -2.484 1.00 98.88 77 ILE A O 1
ATOM 589 N N . GLU A 1 78 ? -5.926 2.450 -1.446 1.00 98.88 78 GLU A N 1
ATOM 590 C CA . GLU A 1 78 ? -6.187 3.248 -2.645 1.00 98.88 78 GLU A CA 1
ATOM 591 C C . GLU A 1 78 ? -5.277 4.475 -2.652 1.00 98.88 78 GLU A C 1
ATOM 593 O O . GLU A 1 78 ? -5.269 5.245 -1.694 1.00 98.88 78 GLU A O 1
ATOM 598 N N . VAL A 1 79 ? -4.493 4.652 -3.713 1.00 98.75 79 VAL A N 1
ATOM 599 C CA . VAL A 1 79 ? -3.457 5.684 -3.821 1.00 98.75 79 VAL A CA 1
ATOM 600 C C . VAL A 1 79 ? -3.734 6.557 -5.033 1.00 98.75 79 VAL A C 1
ATOM 602 O O . VAL A 1 79 ? -3.791 6.063 -6.156 1.00 98.75 79 VAL A O 1
ATOM 605 N N . TYR A 1 80 ? -3.881 7.861 -4.809 1.00 98.69 80 TYR A N 1
ATOM 606 C CA . TYR A 1 80 ? -4.143 8.844 -5.866 1.00 98.69 80 TYR A CA 1
ATOM 607 C C . TYR A 1 80 ? -2.876 9.420 -6.518 1.00 98.69 80 TYR A C 1
ATOM 609 O O . TYR A 1 80 ? -2.986 10.145 -7.503 1.00 98.69 80 TYR A O 1
ATOM 617 N N . GLY A 1 81 ? -1.691 9.126 -5.978 1.00 98.38 81 GLY A N 1
ATOM 618 C CA . GLY A 1 81 ? -0.397 9.501 -6.555 1.00 98.38 81 GLY A CA 1
ATOM 619 C C . GLY A 1 81 ? 0.399 8.309 -7.089 1.00 98.38 81 GLY A C 1
ATOM 620 O O . GLY A 1 81 ? -0.150 7.236 -7.349 1.00 98.38 81 GLY A O 1
ATOM 621 N N . ASP A 1 82 ? 1.705 8.521 -7.235 1.00 98.75 82 ASP A N 1
ATOM 622 C CA . ASP A 1 82 ? 2.664 7.512 -7.679 1.00 98.75 82 ASP A CA 1
ATOM 623 C C . ASP A 1 82 ? 3.168 6.649 -6.511 1.00 98.75 82 ASP A C 1
ATOM 625 O O . ASP A 1 82 ? 3.218 7.078 -5.353 1.00 98.75 82 ASP A O 1
ATOM 629 N N . VAL A 1 83 ? 3.579 5.424 -6.832 1.00 98.69 83 VAL A N 1
ATOM 630 C CA . VAL A 1 83 ? 4.159 4.451 -5.902 1.00 98.69 83 VAL A CA 1
ATOM 631 C C . VAL A 1 83 ? 5.520 3.990 -6.415 1.00 98.69 83 VAL A C 1
ATOM 633 O O . VAL A 1 83 ? 5.716 3.776 -7.612 1.00 98.69 83 VAL A O 1
ATOM 636 N N . GLY A 1 84 ? 6.471 3.801 -5.502 1.00 98.50 84 GLY A N 1
ATOM 637 C CA . GLY A 1 84 ? 7.788 3.265 -5.830 1.00 98.50 84 GLY A CA 1
ATOM 638 C C . GLY A 1 84 ? 7.777 1.797 -6.283 1.00 98.50 84 GLY A C 1
ATOM 639 O O . GLY A 1 84 ? 6.745 1.170 -6.529 1.00 98.50 84 GLY A O 1
ATOM 640 N N . ASP A 1 85 ? 8.977 1.233 -6.401 1.00 98.62 85 ASP A N 1
ATOM 641 C CA . ASP A 1 85 ? 9.175 -0.190 -6.700 1.00 98.62 85 ASP A CA 1
ATOM 642 C C . ASP A 1 85 ? 8.523 -1.124 -5.661 1.00 98.62 85 ASP A C 1
ATOM 644 O O . ASP A 1 85 ? 8.341 -0.767 -4.497 1.00 98.62 85 ASP A O 1
ATOM 648 N N . TYR A 1 86 ? 8.249 -2.360 -6.078 1.00 98.50 86 TYR A N 1
ATOM 649 C CA . TYR A 1 86 ? 7.811 -3.477 -5.238 1.00 98.50 86 TYR A CA 1
ATOM 650 C C . TYR A 1 86 ? 6.448 -3.297 -4.553 1.00 98.50 86 TYR A C 1
ATOM 652 O O . TYR A 1 86 ? 6.187 -3.926 -3.527 1.00 98.50 86 TYR A O 1
ATOM 660 N N . ALA A 1 87 ? 5.547 -2.492 -5.121 1.00 98.62 87 ALA A N 1
ATOM 661 C CA . ALA A 1 87 ? 4.167 -2.399 -4.642 1.00 98.62 87 ALA A CA 1
ATOM 662 C C . ALA A 1 87 ? 3.520 -3.797 -4.521 1.00 98.62 87 ALA A C 1
ATOM 664 O O . ALA A 1 87 ? 3.554 -4.593 -5.465 1.00 98.62 87 ALA A O 1
ATOM 665 N N . GLY A 1 88 ? 2.961 -4.100 -3.349 1.00 98.38 88 GLY A N 1
ATOM 666 C CA . GLY A 1 88 ? 2.338 -5.382 -3.017 1.00 98.38 88 GLY A CA 1
ATOM 667 C C . GLY A 1 88 ? 3.304 -6.571 -2.970 1.00 98.38 88 GLY A C 1
ATOM 668 O O . GLY A 1 88 ? 2.901 -7.701 -3.265 1.00 98.38 88 GLY A O 1
ATOM 669 N N . SER A 1 89 ? 4.583 -6.354 -2.640 1.00 98.44 89 SER A N 1
ATOM 670 C CA . SER A 1 89 ? 5.530 -7.460 -2.472 1.00 98.44 89 SER A CA 1
ATOM 671 C C . SER A 1 89 ? 5.041 -8.437 -1.392 1.00 98.44 89 SER A C 1
ATOM 673 O O . SER A 1 89 ? 4.518 -8.041 -0.357 1.00 98.44 89 SER A O 1
ATOM 675 N N . TYR A 1 90 ? 5.151 -9.742 -1.639 1.00 98.44 90 TYR A N 1
ATOM 676 C CA . TYR A 1 90 ? 4.702 -10.807 -0.734 1.00 98.44 90 TYR A CA 1
ATOM 677 C C . TYR A 1 90 ? 3.218 -10.740 -0.321 1.00 98.44 90 TYR A C 1
ATOM 679 O O . TYR A 1 90 ? 2.825 -11.377 0.656 1.00 98.44 90 TYR A O 1
ATOM 687 N N . MET A 1 91 ? 2.379 -10.009 -1.062 1.00 98.56 91 MET A N 1
ATOM 688 C CA . MET A 1 91 ? 0.947 -9.900 -0.789 1.00 98.56 91 MET A CA 1
ATOM 689 C C . MET A 1 91 ? 0.253 -11.270 -0.886 1.00 98.56 91 MET A C 1
ATOM 691 O O . MET A 1 91 ? 0.494 -12.062 -1.807 1.00 98.56 91 MET A O 1
ATOM 695 N N . ARG A 1 92 ? -0.590 -11.567 0.105 1.00 98.50 92 ARG A N 1
ATOM 696 C CA . ARG A 1 92 ? -1.339 -12.828 0.260 1.00 98.50 92 ARG A CA 1
ATOM 697 C C . ARG A 1 92 ? -2.849 -12.614 0.124 1.00 98.50 92 ARG A C 1
ATOM 699 O O . ARG A 1 92 ? -3.562 -13.558 -0.201 1.00 98.50 92 ARG A O 1
ATOM 706 N N . GLY A 1 93 ? -3.331 -11.389 0.333 1.00 98.12 93 GLY A N 1
ATOM 707 C CA . GLY A 1 93 ? -4.739 -11.015 0.215 1.00 98.12 93 GLY A CA 1
ATOM 708 C C . GLY A 1 93 ? -4.954 -9.502 0.292 1.00 98.12 93 GLY A C 1
ATOM 709 O O . GLY A 1 93 ? -4.012 -8.745 0.511 1.00 98.12 93 GLY A O 1
ATOM 710 N N . GLY A 1 94 ? -6.200 -9.064 0.101 1.00 98.56 94 GLY A N 1
ATOM 711 C CA . GLY A 1 94 ? -6.579 -7.647 0.048 1.00 98.56 94 GLY A CA 1
ATOM 712 C C . GLY A 1 94 ? -6.528 -7.042 -1.356 1.00 98.56 94 GLY A C 1
ATOM 713 O O . GLY A 1 94 ? -6.339 -7.752 -2.348 1.00 98.56 94 GLY A O 1
ATOM 714 N N . GLU A 1 95 ? -6.705 -5.725 -1.426 1.00 98.81 95 GLU A N 1
ATOM 715 C CA . GLU A 1 95 ? -6.751 -4.963 -2.676 1.00 98.81 95 GLU A CA 1
ATOM 716 C C . GLU A 1 95 ? -5.860 -3.719 -2.623 1.00 98.81 95 GLU A C 1
ATOM 718 O O . GLU A 1 95 ? -5.875 -2.972 -1.646 1.00 98.81 95 GLU A O 1
ATOM 723 N N . VAL A 1 96 ? -5.113 -3.473 -3.697 1.00 98.88 96 VAL A N 1
ATOM 724 C CA . VAL A 1 96 ? -4.333 -2.250 -3.905 1.00 98.88 96 VAL A CA 1
ATOM 725 C C . VAL A 1 96 ? -4.759 -1.614 -5.227 1.00 98.88 96 VAL A C 1
ATOM 727 O O . VAL A 1 96 ? -4.687 -2.255 -6.275 1.00 98.88 96 VAL A O 1
ATOM 730 N N . LEU A 1 97 ? -5.194 -0.356 -5.184 1.00 98.88 97 LEU A N 1
ATOM 731 C CA . LEU A 1 97 ? -5.512 0.458 -6.357 1.00 98.88 97 LEU A CA 1
ATOM 732 C C . LEU A 1 97 ? -4.582 1.670 -6.399 1.00 98.88 97 LEU A C 1
ATOM 734 O O . LEU A 1 97 ? -4.550 2.459 -5.460 1.00 98.88 97 LEU A O 1
ATOM 738 N N . ILE A 1 98 ? -3.835 1.813 -7.487 1.00 98.88 98 ILE A N 1
ATOM 739 C CA . ILE A 1 98 ? -2.898 2.912 -7.717 1.00 98.88 98 ILE A CA 1
ATOM 740 C C . ILE A 1 98 ? -3.379 3.668 -8.951 1.00 98.88 98 ILE A C 1
ATOM 742 O O . ILE A 1 98 ? -3.353 3.126 -10.054 1.00 98.88 98 ILE A O 1
ATOM 746 N N . HIS A 1 99 ? -3.833 4.905 -8.764 1.00 98.75 99 HIS A N 1
ATOM 747 C CA . HIS A 1 99 ? -4.283 5.767 -9.859 1.00 98.75 99 HIS A CA 1
ATOM 748 C C . HIS A 1 99 ? -3.112 6.371 -10.649 1.00 98.75 99 HIS A C 1
ATOM 750 O O . HIS A 1 99 ? -3.256 6.652 -11.836 1.00 98.75 99 HIS A O 1
ATOM 756 N N . GLY A 1 100 ? -1.957 6.570 -10.005 1.00 98.62 100 GLY A N 1
ATOM 757 C CA . GLY A 1 100 ? -0.726 7.004 -10.661 1.00 98.62 100 GLY A CA 1
ATOM 758 C C . GLY A 1 100 ? 0.074 5.848 -11.260 1.00 98.62 100 GLY A C 1
ATOM 759 O O . GLY A 1 100 ? -0.458 4.799 -11.635 1.00 98.62 100 GLY A O 1
ATOM 760 N N . ASN A 1 101 ? 1.384 6.049 -11.335 1.00 98.75 101 ASN A N 1
ATOM 761 C CA . ASN A 1 101 ? 2.344 5.047 -11.772 1.00 98.75 101 ASN A CA 1
ATOM 762 C C . ASN A 1 101 ? 2.828 4.203 -10.593 1.00 98.75 101 ASN A C 1
ATOM 764 O O . ASN A 1 101 ? 2.878 4.654 -9.451 1.00 98.75 101 ASN A O 1
ATOM 768 N N . ALA A 1 102 ? 3.253 2.983 -10.894 1.00 98.62 102 ALA A N 1
ATOM 769 C CA . ALA A 1 102 ? 4.010 2.141 -9.987 1.00 98.62 102 ALA A CA 1
ATOM 770 C C . ALA A 1 102 ? 5.421 1.920 -10.542 1.00 98.62 102 ALA A C 1
ATOM 772 O O . ALA A 1 102 ? 5.645 1.911 -11.754 1.00 98.62 102 ALA A O 1
ATOM 773 N N . GLY A 1 103 ? 6.386 1.707 -9.653 1.00 98.12 103 GLY A N 1
ATOM 774 C CA . GLY A 1 103 ? 7.747 1.367 -10.044 1.00 98.12 103 GLY A CA 1
ATOM 775 C C . GLY A 1 103 ? 7.882 -0.028 -10.676 1.00 98.12 103 GLY A C 1
ATOM 776 O O . GLY A 1 103 ? 6.975 -0.608 -11.281 1.00 98.12 103 GLY A O 1
ATOM 777 N N . GLY A 1 104 ? 9.081 -0.588 -10.562 1.00 97.62 104 GLY A N 1
ATOM 778 C CA . GLY A 1 104 ? 9.380 -1.954 -10.959 1.00 97.62 104 GLY A CA 1
ATOM 779 C C . GLY A 1 104 ? 8.899 -3.006 -9.969 1.00 97.62 104 GLY A C 1
ATOM 780 O O . GLY A 1 104 ? 8.707 -2.734 -8.791 1.00 97.62 104 GLY A O 1
ATOM 781 N N . TYR A 1 105 ? 8.788 -4.243 -10.449 1.00 98.00 105 TYR A N 1
ATOM 782 C CA . TYR A 1 105 ? 8.528 -5.432 -9.639 1.00 98.00 105 TYR A CA 1
ATOM 783 C C . TYR A 1 105 ? 7.199 -5.414 -8.868 1.00 98.00 105 TYR A C 1
ATOM 785 O O . TYR A 1 105 ? 7.112 -5.961 -7.767 1.00 98.00 105 TYR A O 1
ATOM 793 N N . VAL A 1 106 ? 6.151 -4.830 -9.450 1.00 98.44 106 VAL A N 1
ATOM 794 C CA . VAL A 1 106 ? 4.803 -4.852 -8.863 1.00 98.44 106 VAL A CA 1
ATOM 795 C C . VAL A 1 106 ? 4.352 -6.302 -8.645 1.00 98.44 106 VAL A C 1
ATOM 797 O O . VAL A 1 106 ? 4.504 -7.149 -9.529 1.00 98.44 106 VAL A O 1
ATOM 800 N N . GLY A 1 107 ? 3.835 -6.599 -7.451 1.00 98.19 107 GLY A N 1
ATOM 801 C CA . GLY A 1 107 ? 3.391 -7.937 -7.059 1.00 98.19 107 GLY A CA 1
ATOM 802 C C . GLY A 1 107 ? 4.527 -8.945 -6.854 1.00 98.19 107 GLY A C 1
ATOM 803 O O . GLY A 1 107 ? 4.318 -10.150 -7.022 1.00 98.19 107 GLY A O 1
ATOM 804 N N . HIS A 1 108 ? 5.744 -8.497 -6.519 1.00 98.44 108 HIS A N 1
ATOM 805 C CA . HIS A 1 108 ? 6.878 -9.400 -6.298 1.00 98.44 108 HIS A CA 1
ATOM 806 C C . HIS A 1 108 ? 6.594 -10.443 -5.221 1.00 98.44 108 HIS A C 1
ATOM 808 O O . HIS A 1 108 ? 6.406 -10.113 -4.060 1.00 98.44 108 HIS A O 1
ATOM 814 N N . ARG A 1 109 ? 6.605 -11.721 -5.600 1.00 98.12 109 ARG A N 1
ATOM 815 C CA . ARG A 1 109 ? 6.266 -12.880 -4.760 1.00 98.12 109 ARG A CA 1
ATOM 816 C C . ARG A 1 109 ? 4.842 -12.853 -4.195 1.00 98.12 109 ARG A C 1
ATOM 818 O O . ARG A 1 109 ? 4.562 -13.547 -3.220 1.00 98.12 109 ARG A O 1
ATOM 825 N N . MET A 1 110 ? 3.933 -12.113 -4.829 1.00 98.25 110 MET A N 1
ATOM 826 C CA . MET A 1 110 ? 2.508 -12.136 -4.507 1.00 98.25 110 MET A CA 1
ATOM 827 C C . MET A 1 110 ? 1.929 -13.540 -4.728 1.00 98.25 110 MET A C 1
ATOM 829 O O . MET A 1 110 ? 2.187 -14.187 -5.748 1.00 98.25 110 MET A O 1
ATOM 833 N N . SER A 1 111 ? 1.143 -14.004 -3.760 1.00 98.31 111 SER A N 1
ATOM 834 C CA . SER A 1 111 ? 0.468 -15.309 -3.763 1.00 98.31 111 SER A CA 1
ATOM 835 C C . SER A 1 111 ? -1.061 -15.196 -3.765 1.00 98.31 111 SER A C 1
ATOM 837 O O . SER A 1 111 ? -1.737 -16.158 -4.120 1.00 98.31 111 SER A O 1
ATOM 839 N N . GLY A 1 112 ? -1.611 -14.020 -3.452 1.00 97.81 112 GLY A N 1
ATOM 840 C CA . GLY A 1 112 ? -3.048 -13.750 -3.469 1.00 97.81 112 GLY A CA 1
ATOM 841 C C . GLY A 1 112 ? -3.351 -12.259 -3.335 1.00 97.81 112 GLY A C 1
ATOM 842 O O . GLY A 1 112 ? -2.439 -11.458 -3.150 1.00 97.81 112 GLY A O 1
ATOM 843 N N . GLY A 1 113 ? -4.630 -11.893 -3.440 1.00 98.31 113 GLY A N 1
ATOM 844 C CA . GLY A 1 113 ? -5.088 -10.500 -3.477 1.00 98.31 113 GLY A CA 1
ATOM 845 C C . GLY A 1 113 ? -5.191 -9.933 -4.893 1.00 98.31 113 GLY A C 1
ATOM 846 O O . GLY A 1 113 ? -5.104 -10.672 -5.880 1.00 98.31 113 GLY A O 1
ATOM 847 N N . ARG A 1 114 ? -5.375 -8.615 -4.980 1.00 98.69 114 ARG A N 1
ATOM 848 C CA . ARG A 1 114 ? -5.548 -7.891 -6.241 1.00 98.69 114 ARG A CA 1
ATOM 849 C C . ARG A 1 114 ? -4.778 -6.576 -6.241 1.00 98.69 114 ARG A C 1
ATOM 851 O O . ARG A 1 114 ? -4.930 -5.784 -5.319 1.00 98.69 114 ARG A O 1
ATOM 858 N N . ILE A 1 115 ? -3.997 -6.327 -7.288 1.00 98.75 115 ILE A N 1
ATOM 859 C CA . ILE A 1 115 ? -3.294 -5.060 -7.509 1.00 98.75 115 ILE A CA 1
ATOM 860 C C . ILE A 1 115 ? -3.718 -4.497 -8.865 1.00 98.75 115 ILE A C 1
ATOM 862 O O . ILE A 1 115 ? -3.633 -5.184 -9.884 1.00 98.75 115 ILE A O 1
ATOM 866 N N . VAL A 1 116 ? -4.152 -3.240 -8.886 1.00 98.75 116 VAL A N 1
ATOM 867 C CA . VAL A 1 116 ? -4.453 -2.495 -10.111 1.00 98.75 116 VAL A CA 1
ATOM 868 C C . VAL A 1 116 ? -3.631 -1.220 -10.145 1.00 98.75 116 VAL A C 1
ATOM 870 O O . VAL A 1 116 ? -3.688 -0.424 -9.212 1.00 98.75 116 VAL A O 1
ATOM 873 N N . VAL A 1 117 ? -2.916 -1.015 -11.245 1.00 98.75 117 VAL A N 1
ATOM 874 C CA . VAL A 1 117 ? -2.196 0.218 -11.562 1.00 98.75 117 VAL A CA 1
ATOM 875 C C . VAL A 1 117 ? -2.849 0.839 -12.791 1.00 98.75 117 VAL A C 1
ATOM 877 O O . VAL A 1 117 ? -2.942 0.196 -13.839 1.00 98.75 117 VAL A O 1
ATOM 880 N N . GLU A 1 118 ? -3.359 2.060 -12.657 1.00 98.69 11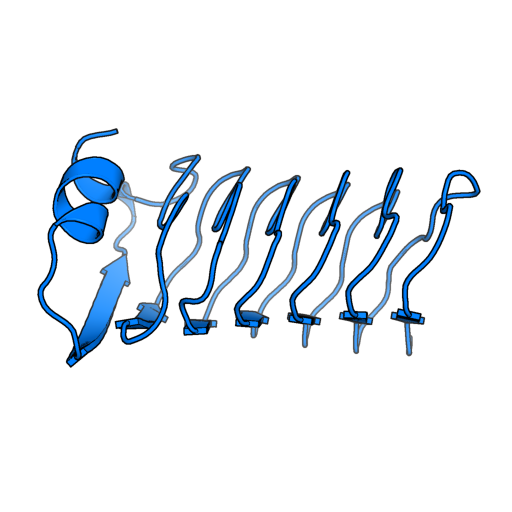8 GLU A N 1
ATOM 881 C CA . GLU A 1 118 ? -4.007 2.774 -13.760 1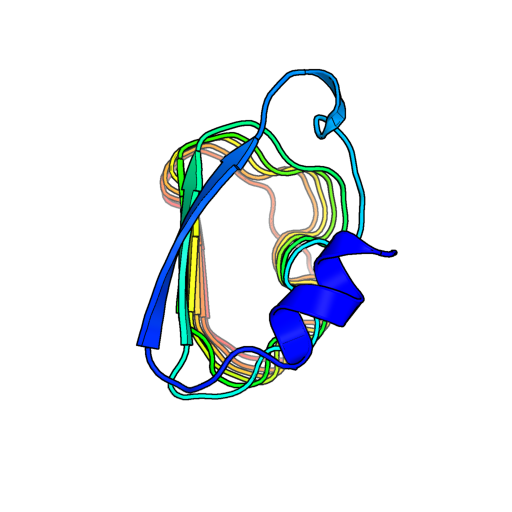.00 98.69 118 GLU A CA 1
ATOM 882 C C . GLU A 1 118 ? -3.014 3.488 -14.674 1.00 98.69 118 GLU A C 1
ATOM 884 O O . GLU A 1 118 ? -3.266 3.570 -15.875 1.00 98.69 118 GLU A O 1
ATOM 889 N N . GLY A 1 119 ? -1.892 3.962 -14.130 1.00 98.00 119 GLY A N 1
ATOM 890 C CA . GLY A 1 119 ? -0.757 4.437 -14.911 1.00 98.00 119 GLY A CA 1
ATOM 891 C C . GLY A 1 119 ? 0.150 3.298 -15.377 1.00 98.00 119 GLY A C 1
ATOM 892 O O . GLY A 1 119 ? -0.270 2.146 -15.540 1.00 98.00 119 GLY A O 1
ATOM 893 N N . SER A 1 120 ? 1.425 3.631 -15.560 1.00 98.00 120 SER A N 1
ATOM 894 C CA . SER A 1 120 ? 2.458 2.675 -15.948 1.00 98.00 120 SER A CA 1
ATOM 895 C C . SER A 1 120 ? 3.049 1.937 -14.757 1.00 98.00 120 SER A C 1
ATOM 897 O O . SER A 1 120 ? 3.117 2.454 -13.645 1.00 98.00 120 SER A O 1
ATOM 899 N N . GLY A 1 121 ? 3.537 0.725 -15.001 1.00 96.31 121 GLY A N 1
ATOM 900 C CA . GLY A 1 121 ? 4.283 -0.061 -14.023 1.00 96.31 121 GLY A CA 1
ATOM 901 C C . GLY A 1 121 ? 4.980 -1.244 -14.672 1.00 96.31 121 GLY A C 1
ATOM 902 O O . GLY A 1 121 ? 4.665 -1.622 -15.800 1.00 96.31 121 GLY A O 1
ATOM 903 N N . ARG A 1 122 ? 5.953 -1.843 -13.977 1.00 96.31 122 ARG A N 1
ATOM 904 C CA . ARG A 1 122 ? 6.604 -3.071 -14.461 1.00 96.31 122 ARG A CA 1
ATOM 905 C C . ARG A 1 122 ? 6.321 -4.214 -13.507 1.00 96.31 122 ARG A C 1
ATOM 907 O O . ARG A 1 122 ? 6.704 -4.170 -12.340 1.00 96.31 122 ARG A O 1
ATOM 914 N N . GLU A 1 123 ? 5.678 -5.252 -14.019 1.00 91.44 123 GLU A N 1
ATOM 915 C CA . GLU A 1 123 ? 5.458 -6.486 -13.274 1.00 91.44 123 GLU A CA 1
ATOM 916 C C . GLU A 1 123 ? 6.760 -7.282 -13.070 1.00 91.44 123 GLU A C 1
ATOM 918 O O . GLU A 1 123 ? 7.818 -6.993 -13.637 1.00 91.44 123 GLU A O 1
ATOM 923 N N . THR A 1 124 ? 6.681 -8.318 -12.240 1.00 92.31 124 THR A N 1
ATOM 924 C CA . THR A 1 124 ? 7.756 -9.289 -12.018 1.00 92.31 124 THR A CA 1
ATOM 925 C C . THR A 1 124 ? 7.400 -10.662 -12.594 1.00 92.31 124 THR A C 1
ATOM 927 O O . THR A 1 124 ? 6.235 -11.032 -12.683 1.00 92.31 124 THR A O 1
ATOM 930 N N . LYS A 1 125 ? 8.415 -11.482 -12.900 1.00 90.75 125 LYS A N 1
ATOM 931 C CA . LYS A 1 125 ? 8.217 -12.902 -13.250 1.00 90.75 125 LYS A CA 1
ATOM 932 C C . LYS A 1 125 ? 7.940 -13.795 -12.035 1.00 90.75 125 LYS A C 1
ATOM 934 O O . LYS A 1 125 ? 7.597 -14.959 -12.197 1.00 90.75 125 LYS A O 1
ATOM 939 N N . LEU A 1 126 ? 8.130 -13.278 -10.821 1.00 93.00 126 LEU A N 1
ATOM 940 C CA . LEU A 1 126 ? 8.000 -14.036 -9.578 1.00 93.00 126 LEU A CA 1
ATOM 941 C C . LEU A 1 126 ? 6.643 -13.775 -8.927 1.00 93.00 126 LEU A C 1
ATOM 943 O O . LEU A 1 126 ? 6.589 -13.215 -7.842 1.00 93.00 126 LEU A O 1
ATOM 947 N N . ARG A 1 127 ? 5.553 -14.171 -9.585 1.00 93.81 127 ARG A N 1
ATOM 948 C CA . ARG A 1 127 ? 4.192 -14.121 -9.035 1.00 93.81 127 ARG A CA 1
ATOM 949 C C . ARG A 1 127 ? 3.633 -15.538 -8.958 1.00 93.81 127 ARG A C 1
ATOM 951 O O . ARG A 1 127 ? 3.713 -16.281 -9.930 1.00 93.81 127 ARG A O 1
ATOM 958 N N . TYR A 1 128 ? 3.084 -15.906 -7.805 1.00 95.19 128 TYR A N 1
ATOM 959 C CA . TYR A 1 128 ? 2.584 -17.257 -7.530 1.00 95.19 128 TYR A CA 1
ATOM 960 C C . TYR A 1 128 ? 1.050 -17.336 -7.502 1.00 95.19 128 TYR A C 1
ATOM 962 O O . TYR A 1 128 ? 0.502 -18.433 -7.514 1.00 95.19 128 TYR A O 1
ATOM 970 N N . GLY A 1 129 ? 0.355 -16.192 -7.479 1.00 95.00 129 GLY A N 1
ATOM 971 C CA . GLY A 1 129 ? -1.106 -16.116 -7.488 1.00 95.00 129 GLY A CA 1
ATOM 972 C C . GLY A 1 129 ? -1.631 -14.679 -7.561 1.00 95.00 129 GLY A C 1
ATOM 973 O O . GLY A 1 129 ? -0.889 -13.760 -7.920 1.00 95.00 129 GLY A O 1
ATOM 974 N N . GLY A 1 130 ? -2.915 -14.501 -7.243 1.00 96.25 130 GLY A N 1
ATOM 975 C CA . GLY A 1 130 ? -3.598 -13.202 -7.255 1.00 96.25 130 GLY A CA 1
ATOM 976 C C . GLY A 1 130 ? -3.854 -12.615 -8.647 1.00 96.25 130 GLY A C 1
ATOM 977 O O . GLY A 1 130 ? -3.525 -13.215 -9.675 1.00 96.25 130 GLY A O 1
ATOM 978 N N . GLU A 1 131 ? -4.442 -11.422 -8.663 1.00 98.00 131 GLU A N 1
ATOM 979 C CA . GLU A 1 131 ? -4.709 -10.633 -9.868 1.00 98.00 131 GLU A CA 1
ATOM 980 C C . GLU A 1 131 ? -3.802 -9.395 -9.890 1.00 98.00 131 GLU A C 1
ATOM 982 O O . GLU A 1 131 ? -3.740 -8.647 -8.916 1.00 98.00 131 GLU A O 1
ATOM 987 N N . LEU A 1 132 ? -3.107 -9.175 -11.006 1.00 97.75 132 LEU A N 1
ATOM 988 C CA . LEU A 1 132 ? -2.327 -7.967 -11.264 1.00 97.75 132 LEU A CA 1
ATOM 989 C C . LEU A 1 132 ? -2.765 -7.387 -12.609 1.00 97.75 132 LEU A C 1
ATOM 991 O O . LEU A 1 132 ? -2.720 -8.086 -13.620 1.00 97.75 132 LEU A O 1
ATOM 995 N N . VAL A 1 133 ? -3.169 -6.118 -12.610 1.00 98.06 133 VAL A N 1
ATOM 996 C CA . VAL A 1 133 ? -3.552 -5.369 -13.813 1.00 98.06 133 VAL A CA 1
ATOM 997 C C . VAL A 1 133 ? -2.757 -4.070 -13.861 1.00 98.06 133 VAL A C 1
ATOM 999 O O . VAL A 1 133 ? -2.802 -3.289 -12.916 1.00 98.06 133 VAL A O 1
ATOM 1002 N N . ILE A 1 134 ? -2.059 -3.823 -14.967 1.00 97.69 134 ILE A N 1
ATOM 1003 C CA . ILE A 1 134 ? -1.364 -2.561 -15.253 1.00 97.69 134 ILE A CA 1
ATOM 1004 C C . ILE A 1 134 ? -1.942 -2.038 -16.570 1.00 97.69 134 ILE A C 1
ATOM 1006 O O . ILE A 1 134 ? -1.922 -2.766 -17.562 1.00 97.69 134 ILE A O 1
ATOM 1010 N N . LYS A 1 135 ? -2.542 -0.841 -16.557 1.00 95.88 135 LYS A N 1
ATOM 1011 C CA . LYS A 1 135 ? -3.329 -0.331 -17.695 1.00 95.88 135 LYS A CA 1
ATOM 1012 C C . LYS A 1 135 ? -2.517 0.486 -18.710 1.00 95.88 135 LYS A C 1
ATOM 1014 O O . LYS A 1 135 ? -2.903 0.476 -19.877 1.00 95.88 135 LYS A O 1
ATOM 1019 N N . GLY A 1 136 ? -1.484 1.215 -18.270 1.00 85.44 136 GLY A N 1
ATOM 1020 C CA . GLY A 1 136 ? -0.682 2.119 -19.112 1.00 85.44 136 GLY A CA 1
ATOM 1021 C C . GLY A 1 136 ? 0.658 1.546 -19.536 1.00 85.44 136 GLY A C 1
ATOM 1022 O O . GLY A 1 136 ? 0.699 0.795 -20.530 1.00 85.44 136 GLY A O 1
#

Sequence (136 aa):
VVLSVAVSRLPKGDYEFKLGERWKGVDFLFSGLEKGLRITVEGDVGNLFGWNLRGAEITLKGNAGHELGAEMEGGKIEVYGDVGDYAGSYMRGGEVLIHGNAGGYVGHRMSGGRIVVEGSGRETKLRYGGELVIKG